Protein AF-A0A2L0F6C7-F1 (afdb_monomer_lite)

Sequence (148 aa):
MGKNIIVSEDTIRDLLEAHASLSAWYYELWSALRVAKASASAPDDAARAAFVERMAASFPEVASIARSIQVPRMFVPPPPAVSIPPVATPEAVEEAPTAIEPAPARLRELHGQPPKSQPGIESPAPASSQPAIAPPPLVVPSTVKYEP

Organism: Sorangium cellulosum (NCBI:txid56)

pLDDT: mean 71.59, std 21.88, range [33.38, 97.56]

Foldseek 3Di:
DDDDDDDDPVRVVVVVVVVVVVLVVVVVVVVVCVVVVHDDDDDDQVRQQVVLCVVCVVPVPCVVVSVVCRGDDDDDDDPDPDPDPDDPDDDDDDDDDDDDDDDPPPPPPPPDDDDDDDDDDDDDDDDDDDDDDDDDDDDDPDDDDDDD

Radius of gyration: 31.25 Å; chains: 1; bounding box: 74×67×66 Å

Secondary structure (DSSP, 8-state):
--------HHHHHHHHHHHHHHHHHHHHHHHHHHHTT---PPPPHHHHHHHHHHHHHH-GGGHHHHHHHSSPPPP-PPPP---PPPP-PPPP--------------SSSSS-----------PPPPP-PPPP-PPPPPPP----PPP-

Structure (mmCIF, N/CA/C/O backbone):
data_AF-A0A2L0F6C7-F1
#
_entry.id   AF-A0A2L0F6C7-F1
#
loop_
_atom_site.group_PDB
_atom_site.id
_atom_site.type_symbol
_atom_site.label_atom_id
_atom_site.label_alt_id
_atom_site.label_comp_id
_atom_site.label_asym_id
_atom_site.label_entity_id
_atom_site.label_seq_id
_atom_site.pdbx_PDB_ins_code
_atom_site.Cartn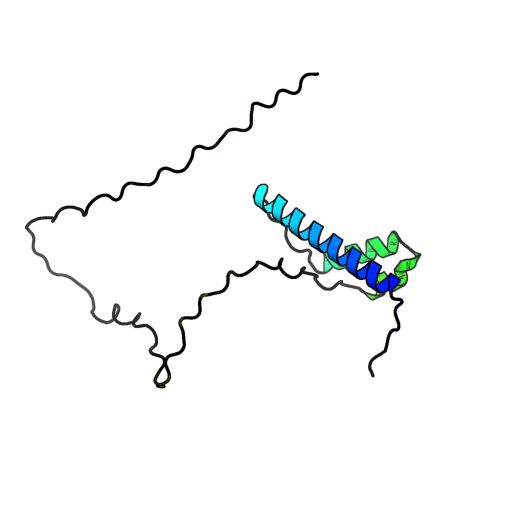_x
_atom_site.Cartn_y
_atom_site.Cartn_z
_atom_site.occupancy
_atom_site.B_iso_or_equiv
_atom_site.auth_seq_id
_atom_site.auth_comp_id
_atom_site.auth_asym_id
_atom_site.auth_atom_id
_atom_site.pdbx_PDB_model_num
ATOM 1 N N . MET A 1 1 ? -1.696 -13.864 26.563 1.00 42.38 1 MET A N 1
ATOM 2 C CA . MET A 1 1 ? -3.095 -13.387 26.611 1.00 42.38 1 MET A CA 1
ATOM 3 C C . MET A 1 1 ? -3.410 -12.769 25.254 1.00 42.38 1 MET A C 1
ATOM 5 O O . MET A 1 1 ? -2.933 -11.677 24.972 1.00 42.38 1 MET A O 1
ATOM 9 N N . GLY A 1 2 ? -4.056 -13.517 24.355 1.00 59.34 2 GLY A N 1
ATOM 10 C CA . GLY A 1 2 ? -4.389 -13.020 23.016 1.00 59.34 2 GLY A CA 1
ATOM 11 C C . GLY A 1 2 ? -5.527 -12.009 23.107 1.00 59.34 2 GLY A C 1
ATOM 12 O O . GLY A 1 2 ? -6.548 -12.297 23.725 1.00 59.34 2 GLY A O 1
ATOM 13 N N . LYS A 1 3 ? -5.341 -10.811 22.551 1.00 75.69 3 LYS A N 1
ATOM 14 C CA . LYS A 1 3 ? -6.413 -9.817 22.446 1.00 75.69 3 LYS A CA 1
ATOM 15 C C . LYS A 1 3 ? -7.298 -10.229 21.268 1.00 75.69 3 LYS A C 1
ATOM 17 O O . LYS A 1 3 ? -6.841 -10.165 20.132 1.00 75.69 3 LYS A O 1
ATOM 22 N N . ASN A 1 4 ? -8.524 -10.676 21.534 1.00 75.50 4 ASN A N 1
ATOM 23 C CA . ASN A 1 4 ? -9.511 -10.900 20.479 1.00 75.50 4 ASN A CA 1
ATOM 24 C C . ASN A 1 4 ? -10.037 -9.537 20.022 1.00 75.50 4 ASN A C 1
ATOM 26 O O . ASN A 1 4 ? -10.633 -8.809 20.813 1.00 75.50 4 ASN A O 1
ATOM 30 N N . ILE A 1 5 ? -9.766 -9.182 18.770 1.00 77.56 5 ILE A N 1
ATOM 31 C CA . ILE A 1 5 ? -10.259 -7.955 18.146 1.00 77.56 5 ILE A CA 1
ATOM 32 C C . ILE A 1 5 ? -11.459 -8.355 17.293 1.00 77.56 5 ILE A C 1
ATOM 34 O O . ILE A 1 5 ? -11.324 -9.178 16.390 1.00 77.56 5 ILE A O 1
ATOM 38 N N . ILE A 1 6 ? -12.631 -7.803 17.602 1.00 79.88 6 ILE A N 1
ATOM 39 C CA . ILE A 1 6 ? -13.843 -7.999 16.804 1.00 79.88 6 ILE A CA 1
ATOM 40 C C . ILE A 1 6 ? -13.850 -6.908 15.735 1.00 79.88 6 ILE A C 1
ATOM 42 O O . ILE A 1 6 ? -13.837 -5.723 16.064 1.00 79.88 6 ILE A O 1
ATOM 46 N N . VAL A 1 7 ? -13.834 -7.311 14.468 1.00 86.12 7 VAL A N 1
ATOM 47 C CA . VAL A 1 7 ? -13.821 -6.420 13.302 1.00 86.12 7 VAL A CA 1
ATOM 48 C C . VAL A 1 7 ? -15.095 -6.678 12.498 1.00 86.12 7 VAL A C 1
ATOM 50 O O . VAL A 1 7 ? -15.528 -7.827 12.406 1.00 86.12 7 VAL A O 1
ATOM 53 N N . SER A 1 8 ? -15.720 -5.626 11.961 1.00 93.38 8 SER A N 1
ATOM 54 C CA . SER A 1 8 ? -16.917 -5.782 11.124 1.00 93.38 8 SER A CA 1
ATOM 55 C C . SER A 1 8 ? -16.584 -6.503 9.812 1.00 93.38 8 SER A C 1
ATOM 57 O O . SER A 1 8 ? -15.454 -6.415 9.328 1.00 93.38 8 SER A O 1
ATOM 59 N N . GLU A 1 9 ? -17.557 -7.204 9.224 1.00 94.19 9 GLU A N 1
ATOM 60 C CA . GLU A 1 9 ? -17.361 -7.881 7.935 1.00 94.19 9 GLU A CA 1
ATOM 61 C C . GLU A 1 9 ? -16.992 -6.889 6.825 1.00 94.19 9 GLU A C 1
ATOM 63 O O . GLU A 1 9 ? -16.074 -7.155 6.053 1.00 94.19 9 GLU A O 1
ATOM 68 N N . ASP A 1 10 ? -17.639 -5.721 6.794 1.00 95.12 10 ASP A N 1
ATOM 69 C CA . ASP A 1 10 ? -17.358 -4.676 5.806 1.00 95.12 10 ASP A CA 1
ATOM 70 C C . ASP A 1 10 ? -15.913 -4.185 5.914 1.00 95.12 10 ASP A C 1
ATOM 72 O O . ASP A 1 10 ? -15.203 -4.124 4.918 1.00 95.12 10 ASP A O 1
ATOM 76 N N . THR A 1 11 ? -15.412 -3.971 7.136 1.00 94.31 11 THR A N 1
ATOM 77 C CA . THR A 1 11 ? -14.001 -3.610 7.345 1.00 94.31 11 THR A CA 1
ATOM 78 C C . THR A 1 11 ? -13.049 -4.704 6.856 1.00 94.31 11 THR A C 1
ATOM 80 O O . THR A 1 11 ? -11.993 -4.396 6.308 1.00 94.31 11 THR A O 1
ATOM 83 N N . ILE A 1 12 ? -13.385 -5.984 7.049 1.00 93.62 12 ILE A N 1
ATOM 84 C CA . ILE A 1 12 ? -12.563 -7.090 6.538 1.00 93.62 12 ILE A CA 1
ATOM 85 C C . ILE A 1 12 ? -12.570 -7.086 5.006 1.00 93.62 12 ILE A C 1
ATOM 87 O O . ILE A 1 12 ? -11.508 -7.235 4.402 1.00 93.62 12 ILE A O 1
ATOM 91 N N . ARG A 1 13 ? -13.737 -6.885 4.382 1.00 96.19 13 ARG A N 1
ATOM 92 C CA . ARG A 1 13 ? -13.877 -6.796 2.925 1.00 96.19 13 ARG A CA 1
ATOM 93 C C . ARG A 1 13 ? -13.040 -5.650 2.360 1.00 96.19 13 ARG A C 1
ATOM 95 O O . ARG A 1 13 ? -12.198 -5.901 1.504 1.00 96.19 13 ARG A O 1
ATOM 102 N N . ASP A 1 14 ? -13.176 -4.449 2.916 1.00 96.06 14 ASP A N 1
ATOM 103 C CA . ASP A 1 14 ? -12.432 -3.260 2.486 1.00 96.06 14 ASP A CA 1
ATOM 104 C C . ASP A 1 14 ? -10.913 -3.467 2.601 1.00 96.06 14 ASP A C 1
ATOM 106 O O . ASP A 1 14 ? -10.149 -3.117 1.700 1.00 96.06 14 ASP A O 1
ATOM 110 N N . LEU A 1 15 ? -10.451 -4.086 3.695 1.00 92.75 15 LEU A N 1
ATOM 111 C CA . LEU A 1 15 ? -9.032 -4.399 3.888 1.00 92.75 15 LEU A CA 1
ATOM 112 C C . LEU A 1 15 ? -8.518 -5.420 2.865 1.00 92.75 15 LEU A C 1
ATOM 114 O O . LEU A 1 15 ? -7.396 -5.276 2.370 1.00 92.75 15 LEU A O 1
ATOM 118 N N . LEU A 1 16 ? -9.314 -6.443 2.540 1.00 93.50 16 LEU A N 1
ATOM 119 C CA . LEU A 1 16 ? -8.964 -7.437 1.524 1.00 93.50 16 LEU A CA 1
ATOM 120 C C . LEU A 1 16 ? -8.924 -6.819 0.122 1.00 93.50 16 LEU A C 1
ATOM 122 O O . LEU A 1 16 ? -7.993 -7.093 -0.636 1.00 93.50 16 LEU A O 1
ATOM 126 N N . GLU A 1 17 ? -9.877 -5.951 -0.212 1.00 95.50 17 GLU A N 1
ATOM 127 C CA . GLU A 1 17 ? -9.916 -5.241 -1.494 1.00 95.50 17 GLU A CA 1
ATOM 128 C C . GLU A 1 17 ? -8.736 -4.276 -1.650 1.00 95.50 17 GLU A C 1
ATOM 130 O O . GLU A 1 17 ? -8.070 -4.264 -2.693 1.00 95.50 17 GLU A O 1
ATOM 135 N N . ALA A 1 18 ? -8.407 -3.520 -0.599 1.00 94.31 18 ALA A N 1
ATOM 136 C CA . ALA A 1 18 ? -7.234 -2.653 -0.579 1.00 94.31 18 ALA A CA 1
ATOM 137 C C . ALA A 1 18 ? -5.936 -3.459 -0.754 1.00 94.31 18 ALA A C 1
ATOM 139 O O . ALA A 1 18 ? -5.057 -3.072 -1.529 1.00 94.31 18 ALA A O 1
ATOM 140 N N . HIS A 1 19 ? -5.826 -4.612 -0.085 1.00 91.31 19 HIS A N 1
ATOM 141 C CA . HIS A 1 19 ? -4.680 -5.509 -0.212 1.00 91.31 19 HIS A CA 1
ATOM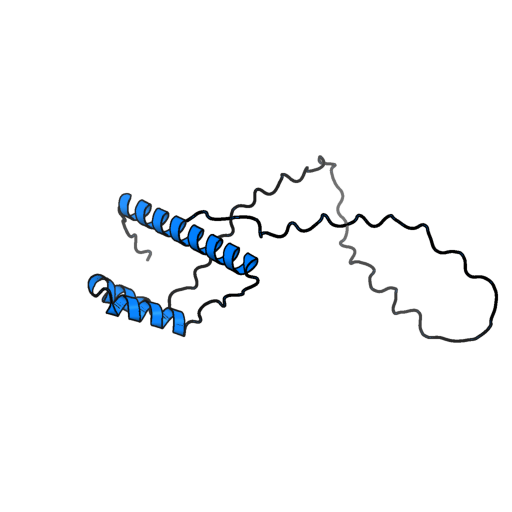 142 C C . HIS A 1 19 ? -4.534 -6.084 -1.627 1.00 91.31 19 HIS A C 1
ATOM 144 O O . HIS A 1 19 ? -3.431 -6.090 -2.183 1.00 91.31 19 HIS A O 1
ATOM 150 N N . ALA A 1 20 ? -5.635 -6.552 -2.219 1.00 91.31 20 ALA A N 1
ATOM 151 C CA . ALA A 1 20 ? -5.651 -7.083 -3.577 1.00 91.31 20 ALA A CA 1
ATOM 152 C C . ALA A 1 20 ? -5.253 -6.003 -4.592 1.00 91.31 20 ALA A C 1
ATOM 154 O O . ALA A 1 20 ? -4.385 -6.234 -5.436 1.00 91.31 20 ALA A O 1
ATOM 155 N N . SER A 1 21 ? -5.813 -4.799 -4.448 1.00 94.19 21 SER A N 1
ATOM 156 C CA . SER A 1 21 ? -5.504 -3.650 -5.302 1.00 94.19 21 SER A CA 1
ATOM 157 C C . SER A 1 21 ? -4.025 -3.268 -5.217 1.00 94.19 21 SER A C 1
ATOM 159 O O . SER A 1 21 ? -3.359 -3.153 -6.245 1.00 94.19 21 SER A O 1
ATOM 161 N N . LEU A 1 22 ? -3.470 -3.138 -4.007 1.00 91.50 22 LEU A N 1
ATOM 162 C CA . LEU A 1 22 ? -2.055 -2.808 -3.815 1.00 91.50 22 LEU A CA 1
ATOM 163 C C . LEU A 1 22 ? -1.126 -3.882 -4.403 1.00 91.50 22 LEU A C 1
ATOM 165 O O . LEU A 1 22 ? -0.109 -3.558 -5.017 1.00 91.50 22 LEU A O 1
ATOM 169 N N . SER A 1 23 ? -1.487 -5.157 -4.245 1.00 91.75 23 SER A N 1
ATOM 170 C CA . SER A 1 23 ? -0.721 -6.279 -4.796 1.00 91.75 23 SER A CA 1
ATOM 171 C C . SER A 1 23 ? -0.724 -6.270 -6.326 1.00 91.75 23 SER A C 1
ATOM 173 O O . SER A 1 23 ? 0.323 -6.469 -6.939 1.00 91.75 23 SER A O 1
ATOM 175 N N . ALA A 1 24 ? -1.864 -5.971 -6.955 1.00 91.44 24 ALA A N 1
ATOM 176 C CA . ALA A 1 24 ? -1.956 -5.829 -8.407 1.00 91.44 24 ALA A CA 1
ATOM 177 C C . ALA A 1 24 ? -1.058 -4.691 -8.925 1.00 91.44 24 ALA A C 1
ATOM 179 O O . ALA A 1 24 ? -0.259 -4.903 -9.838 1.00 91.44 24 ALA A O 1
ATOM 180 N N . TRP A 1 25 ? -1.112 -3.518 -8.284 1.00 92.44 25 TRP A N 1
ATOM 181 C CA . TRP A 1 25 ? -0.248 -2.380 -8.620 1.00 92.44 25 TRP A CA 1
ATOM 182 C C . TRP A 1 25 ? 1.242 -2.699 -8.477 1.00 92.44 25 TRP A C 1
ATOM 184 O O . TRP A 1 25 ? 2.044 -2.288 -9.315 1.00 92.44 25 TRP A O 1
ATOM 194 N N . TYR A 1 26 ? 1.626 -3.454 -7.444 1.00 90.81 26 TYR A N 1
ATOM 195 C CA . TYR A 1 26 ? 3.009 -3.892 -7.260 1.00 90.81 26 TYR A CA 1
ATOM 196 C C . TYR A 1 26 ? 3.503 -4.734 -8.443 1.00 90.81 26 TYR A C 1
ATOM 198 O O . TYR A 1 26 ? 4.591 -4.484 -8.966 1.00 90.81 26 TYR A O 1
ATOM 206 N N . TYR A 1 27 ? 2.711 -5.709 -8.898 1.00 90.88 27 TYR A N 1
ATOM 207 C CA . TYR A 1 27 ? 3.104 -6.553 -10.027 1.00 90.88 27 TYR A CA 1
ATOM 208 C C . TYR A 1 27 ? 3.136 -5.802 -11.351 1.00 90.88 27 TYR A C 1
ATOM 210 O O . TYR A 1 27 ? 4.049 -6.036 -12.145 1.00 90.88 27 TYR A O 1
ATOM 218 N N . GLU A 1 28 ? 2.205 -4.876 -11.566 1.00 92.50 28 GLU A N 1
ATOM 219 C CA . GLU A 1 28 ? 2.207 -4.032 -12.758 1.00 92.50 28 GLU A CA 1
ATOM 220 C C . GLU A 1 28 ? 3.450 -3.132 -12.798 1.00 92.50 28 GLU A C 1
ATOM 222 O O . GLU A 1 28 ? 4.151 -3.086 -13.808 1.00 92.50 28 GLU A O 1
ATOM 227 N N . LEU A 1 29 ? 3.815 -2.512 -11.669 1.00 91.19 29 LEU A N 1
ATOM 228 C CA . LEU A 1 29 ? 5.049 -1.731 -11.553 1.00 91.19 29 LEU A CA 1
ATOM 229 C C . LEU A 1 29 ? 6.287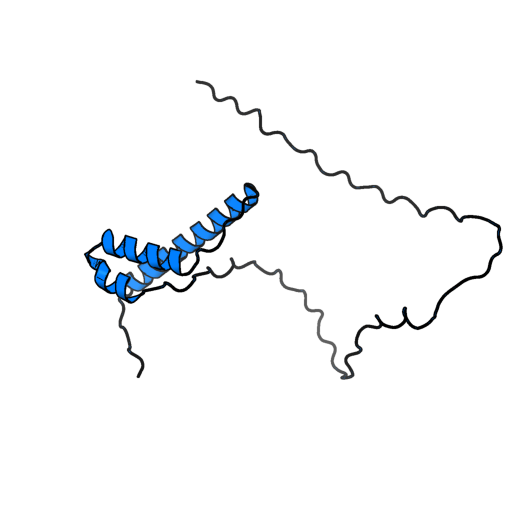 -2.580 -11.876 1.00 91.19 29 LEU A C 1
ATOM 231 O O . LEU A 1 29 ? 7.139 -2.163 -12.660 1.00 91.19 29 LEU A O 1
ATOM 235 N N . TRP A 1 30 ? 6.394 -3.785 -11.312 1.00 90.19 30 TRP A N 1
ATOM 236 C CA . TRP A 1 30 ? 7.517 -4.681 -11.608 1.00 90.19 30 TRP A CA 1
ATOM 237 C C . TRP A 1 30 ? 7.527 -5.178 -13.053 1.00 90.19 30 TRP A C 1
ATOM 239 O O . TRP A 1 30 ? 8.598 -5.382 -13.629 1.00 90.19 30 TRP A O 1
ATOM 249 N N . SER A 1 31 ? 6.358 -5.371 -13.660 1.00 91.25 31 SER A N 1
ATOM 250 C CA . SER A 1 31 ? 6.234 -5.661 -15.087 1.00 91.25 31 SER A CA 1
ATOM 251 C C . SER A 1 31 ? 6.793 -4.506 -15.923 1.00 91.25 31 SER A C 1
ATOM 253 O O . SER A 1 31 ? 7.710 -4.714 -16.720 1.00 91.25 31 SER A O 1
ATOM 255 N N . ALA A 1 32 ? 6.337 -3.280 -15.658 1.00 94.06 32 ALA A N 1
ATOM 256 C CA . ALA A 1 32 ? 6.778 -2.074 -16.350 1.00 94.06 32 ALA A CA 1
ATOM 257 C C . ALA A 1 32 ? 8.288 -1.825 -16.194 1.00 94.06 32 ALA A C 1
ATOM 259 O O . ALA A 1 32 ? 8.970 -1.534 -17.177 1.00 94.06 32 ALA A O 1
ATOM 260 N N . LEU A 1 33 ? 8.842 -2.013 -14.990 1.00 94.62 33 LEU A N 1
ATOM 261 C CA . LEU A 1 33 ? 10.282 -1.890 -14.739 1.00 94.62 33 LEU A CA 1
ATOM 262 C C . LEU A 1 33 ? 11.094 -2.894 -15.564 1.00 94.62 33 LEU A C 1
ATOM 264 O O . LEU A 1 33 ? 12.089 -2.513 -16.180 1.00 94.62 33 LEU A O 1
ATOM 268 N N . ARG A 1 34 ? 10.653 -4.157 -15.641 1.00 93.19 34 ARG A N 1
ATOM 269 C CA . ARG A 1 34 ? 11.318 -5.177 -16.470 1.00 93.19 34 ARG A CA 1
ATOM 270 C C . ARG A 1 34 ? 11.286 -4.817 -17.953 1.00 93.19 34 ARG A C 1
ATOM 272 O O . ARG A 1 34 ? 12.314 -4.936 -18.615 1.00 93.19 34 ARG A O 1
ATOM 279 N N . VAL A 1 35 ? 10.146 -4.343 -18.461 1.00 96.25 35 VAL A N 1
ATOM 280 C CA . VAL A 1 35 ? 10.011 -3.871 -19.852 1.00 96.25 35 VAL A CA 1
ATOM 281 C C . VAL A 1 35 ? 10.956 -2.699 -20.124 1.00 96.25 35 VAL A C 1
ATOM 283 O O . VAL A 1 35 ? 11.655 -2.688 -21.136 1.00 96.25 35 VAL A O 1
ATOM 286 N N . ALA A 1 36 ? 11.050 -1.757 -19.186 1.00 96.81 36 ALA A N 1
ATOM 287 C CA . ALA A 1 36 ? 11.953 -0.613 -19.264 1.00 96.81 36 ALA A CA 1
ATOM 288 C C . ALA A 1 36 ? 13.435 -0.963 -19.014 1.00 96.81 36 ALA A C 1
ATOM 290 O O . ALA A 1 36 ? 14.283 -0.075 -19.078 1.00 96.81 36 ALA A O 1
ATOM 291 N N . LYS A 1 37 ? 13.765 -2.231 -18.712 1.00 94.56 37 LYS A N 1
ATOM 292 C CA . LYS A 1 37 ? 15.097 -2.674 -18.249 1.00 94.56 37 LYS A CA 1
ATOM 293 C C . LYS A 1 37 ? 15.618 -1.854 -17.059 1.00 94.56 37 LYS A C 1
ATOM 295 O O . LYS A 1 37 ? 16.821 -1.660 -16.903 1.00 94.56 37 LYS A O 1
ATOM 300 N N . ALA A 1 38 ? 14.700 -1.374 -16.230 1.00 94.81 38 ALA A N 1
ATOM 301 C CA . ALA A 1 38 ? 14.981 -0.620 -15.025 1.00 94.81 38 ALA A CA 1
ATOM 302 C C . ALA A 1 38 ? 14.936 -1.533 -13.795 1.00 94.81 38 ALA A C 1
ATOM 304 O O . ALA A 1 38 ? 14.316 -2.598 -13.793 1.00 94.81 38 ALA A O 1
ATOM 305 N N . SER A 1 39 ? 15.571 -1.081 -12.718 1.00 87.56 39 SER A N 1
ATOM 306 C CA . SER A 1 39 ? 15.515 -1.727 -11.410 1.00 87.56 39 SER A CA 1
ATOM 307 C C . SER A 1 39 ? 15.109 -0.712 -10.352 1.00 87.56 39 SER A C 1
ATOM 309 O O . SER A 1 39 ? 15.660 0.388 -10.315 1.00 87.56 39 SER A O 1
ATOM 311 N N . ALA A 1 40 ? 14.196 -1.098 -9.465 1.00 85.31 40 ALA A N 1
ATOM 312 C CA . A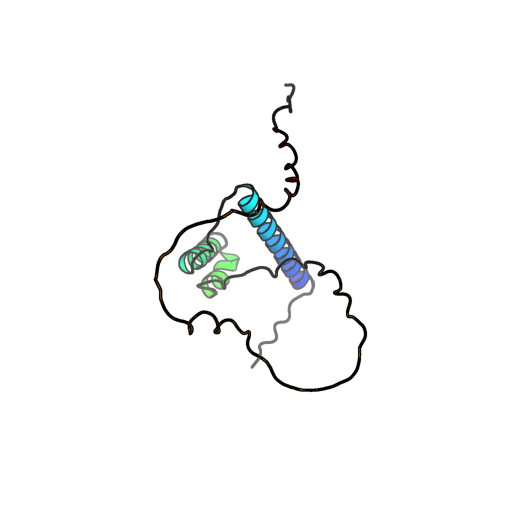LA A 1 40 ? 13.894 -0.353 -8.250 1.00 85.31 40 ALA A CA 1
ATOM 313 C C . ALA A 1 40 ? 14.498 -1.076 -7.042 1.00 85.31 40 ALA A C 1
ATOM 315 O O . ALA A 1 40 ? 14.443 -2.304 -6.955 1.00 85.31 40 ALA A O 1
ATOM 316 N N . SER A 1 41 ? 15.068 -0.314 -6.109 1.00 85.00 41 SER A N 1
ATOM 317 C CA . SER A 1 41 ? 15.503 -0.847 -4.816 1.00 85.00 41 SER A CA 1
ATOM 318 C C . SER A 1 41 ? 14.341 -0.852 -3.829 1.00 85.00 41 SER A C 1
ATOM 320 O O . SER A 1 41 ? 13.506 0.054 -3.840 1.00 85.00 41 SER A O 1
ATOM 322 N N . ALA A 1 42 ? 14.320 -1.841 -2.934 1.00 85.19 42 ALA A N 1
ATOM 323 C CA . ALA A 1 42 ? 13.431 -1.810 -1.780 1.00 85.19 42 ALA A CA 1
ATOM 324 C C . ALA A 1 42 ? 13.778 -0.610 -0.871 1.00 85.19 42 ALA A C 1
ATOM 326 O O . ALA A 1 42 ? 14.963 -0.285 -0.729 1.00 85.19 42 ALA A O 1
ATOM 327 N N . PRO A 1 43 ? 12.775 0.048 -0.259 1.00 90.44 43 PRO A N 1
ATOM 328 C CA . PRO A 1 43 ? 13.010 1.150 0.666 1.00 90.44 43 PRO A CA 1
ATOM 329 C C . PRO A 1 43 ? 13.623 0.642 1.975 1.00 90.44 43 PRO A C 1
ATOM 331 O O . PRO A 1 43 ? 13.129 -0.314 2.581 1.00 90.44 43 PRO A O 1
ATOM 334 N N . ASP A 1 44 ? 14.669 1.312 2.444 1.00 93.06 44 ASP A N 1
ATOM 335 C CA . ASP A 1 44 ? 15.271 1.029 3.744 1.00 93.06 44 ASP A CA 1
ATOM 336 C C . ASP A 1 44 ? 14.351 1.430 4.915 1.00 93.06 44 ASP A C 1
ATOM 338 O O . ASP A 1 44 ? 13.263 1.989 4.743 1.00 93.06 44 ASP A O 1
ATOM 342 N N . ASP A 1 45 ? 14.763 1.093 6.136 1.00 94.25 45 ASP A N 1
ATOM 343 C CA . ASP A 1 45 ? 13.966 1.333 7.344 1.00 94.25 45 ASP A CA 1
ATOM 344 C C . ASP A 1 45 ? 13.699 2.826 7.570 1.00 94.25 45 ASP A C 1
ATOM 346 O O . ASP A 1 45 ? 12.591 3.203 7.960 1.00 94.25 45 ASP A O 1
ATOM 350 N N . ALA A 1 46 ? 14.676 3.680 7.253 1.00 95.12 46 ALA A N 1
ATOM 351 C CA . ALA A 1 46 ? 14.555 5.128 7.366 1.00 95.12 46 ALA A CA 1
ATOM 352 C C . ALA A 1 46 ? 13.515 5.688 6.383 1.00 95.12 46 ALA A C 1
ATOM 354 O O . ALA A 1 46 ? 12.654 6.478 6.777 1.00 95.12 46 ALA A O 1
ATOM 355 N N . ALA A 1 47 ? 13.533 5.244 5.124 1.00 94.44 47 ALA A N 1
ATOM 356 C CA . ALA A 1 47 ? 12.556 5.635 4.117 1.00 94.44 47 ALA A CA 1
ATOM 357 C C . ALA A 1 47 ? 11.140 5.179 4.495 1.00 94.44 47 ALA A C 1
ATOM 359 O O . ALA A 1 47 ? 10.183 5.944 4.327 1.00 94.44 47 ALA A O 1
ATOM 360 N N . ARG A 1 48 ? 10.995 3.964 5.047 1.00 94.31 48 ARG A N 1
ATOM 361 C CA . ARG A 1 48 ? 9.697 3.457 5.521 1.00 94.31 48 ARG A CA 1
ATOM 362 C C . ARG A 1 48 ? 9.187 4.229 6.741 1.00 94.31 48 ARG A C 1
ATOM 364 O O . ARG A 1 48 ? 8.005 4.564 6.771 1.00 94.31 48 ARG A O 1
ATOM 371 N N . ALA A 1 49 ? 10.048 4.574 7.698 1.00 95.12 49 ALA A N 1
ATOM 372 C CA . ALA A 1 49 ? 9.674 5.412 8.841 1.00 95.12 49 ALA A CA 1
ATOM 373 C C . ALA A 1 49 ? 9.239 6.816 8.400 1.00 95.12 49 ALA A C 1
ATOM 375 O O . ALA A 1 49 ? 8.167 7.296 8.768 1.00 95.12 49 ALA A O 1
ATOM 376 N N . ALA A 1 50 ? 10.024 7.449 7.524 1.00 95.94 50 ALA A N 1
ATOM 377 C CA . ALA A 1 50 ? 9.717 8.773 6.996 1.00 95.94 50 ALA A CA 1
ATOM 378 C C . ALA A 1 50 ? 8.385 8.806 6.231 1.00 95.94 50 ALA A C 1
ATOM 380 O O . ALA A 1 50 ? 7.683 9.816 6.254 1.00 95.94 50 ALA A O 1
ATOM 381 N N . PHE A 1 51 ? 8.018 7.718 5.549 1.00 94.50 51 PHE A N 1
ATOM 382 C CA . PHE A 1 51 ? 6.714 7.603 4.898 1.00 94.50 51 PHE A CA 1
ATOM 383 C C . PHE A 1 51 ? 5.559 7.655 5.905 1.00 94.50 51 PHE A C 1
ATOM 385 O O . PHE A 1 51 ? 4.610 8.411 5.702 1.00 94.50 51 PHE A O 1
ATOM 392 N N . VAL A 1 52 ? 5.653 6.912 7.009 1.00 95.62 52 VAL A N 1
ATOM 393 C CA . VAL A 1 52 ? 4.617 6.913 8.053 1.00 95.62 52 VAL A CA 1
ATOM 394 C C . VAL A 1 52 ? 4.512 8.263 8.747 1.00 95.62 52 VAL A C 1
ATOM 396 O O . VAL A 1 52 ? 3.403 8.739 8.976 1.00 95.62 52 VAL A O 1
ATOM 399 N N . GLU A 1 53 ? 5.639 8.921 9.015 1.00 95.56 53 GLU A N 1
ATOM 400 C CA . GLU A 1 53 ? 5.632 10.275 9.576 1.00 95.56 53 GLU A CA 1
ATOM 401 C C . GLU A 1 53 ? 4.950 11.281 8.636 1.00 95.56 53 GLU A C 1
ATOM 403 O O . GLU A 1 53 ? 4.146 12.102 9.081 1.00 95.56 53 GLU A O 1
ATOM 408 N N . ARG A 1 54 ? 5.170 11.176 7.316 1.00 96.38 54 ARG A N 1
ATOM 409 C CA . ARG A 1 54 ? 4.436 11.997 6.336 1.00 96.38 54 ARG A CA 1
ATOM 410 C C . ARG A 1 54 ? 2.935 11.712 6.341 1.00 96.38 54 ARG A C 1
ATOM 412 O O . ARG A 1 54 ? 2.153 12.657 6.225 1.00 96.38 54 ARG A O 1
ATOM 419 N N . MET A 1 55 ? 2.519 10.454 6.503 1.00 95.06 55 MET A N 1
ATOM 420 C CA . MET A 1 55 ? 1.096 10.126 6.659 1.00 95.06 55 MET A CA 1
ATOM 421 C C . MET A 1 55 ? 0.521 10.754 7.929 1.00 95.06 55 MET A C 1
ATOM 423 O O . MET A 1 55 ? -0.529 11.381 7.868 1.00 95.06 55 MET A O 1
ATOM 427 N N . ALA A 1 56 ? 1.230 10.662 9.056 1.00 95.00 56 ALA A N 1
ATOM 428 C CA . ALA A 1 56 ? 0.801 11.260 10.319 1.00 95.00 56 ALA A CA 1
ATOM 429 C C . ALA A 1 56 ? 0.678 12.792 10.246 1.00 95.00 56 ALA A C 1
ATOM 431 O O . ALA A 1 56 ? -0.143 13.380 10.947 1.00 95.00 56 ALA A O 1
ATOM 432 N N . ALA A 1 57 ? 1.501 13.442 9.421 1.00 96.00 57 ALA A N 1
ATOM 433 C CA . ALA A 1 57 ? 1.414 14.877 9.170 1.00 96.00 57 ALA A CA 1
ATOM 434 C C . ALA A 1 57 ? 0.244 15.251 8.244 1.00 96.00 57 ALA A C 1
ATOM 436 O O . ALA A 1 57 ? -0.369 16.297 8.432 1.00 96.00 57 ALA A O 1
ATOM 437 N N . SER A 1 58 ? -0.061 14.404 7.257 1.00 97.56 58 SER A N 1
ATOM 438 C CA . SER A 1 58 ? -1.097 14.674 6.247 1.00 97.56 58 SER A CA 1
ATOM 439 C C . SER A 1 58 ? -2.508 14.329 6.732 1.00 97.56 58 SER A C 1
ATOM 441 O O . SER A 1 58 ? -3.469 14.953 6.295 1.00 97.56 58 SER A O 1
ATOM 443 N N . PHE A 1 59 ? -2.622 13.354 7.638 1.00 95.69 59 PHE A N 1
ATOM 444 C CA . PHE A 1 59 ? -3.883 12.779 8.108 1.00 95.69 59 PHE A CA 1
ATOM 445 C C . PHE A 1 59 ? -3.905 12.757 9.649 1.00 95.69 59 PHE A C 1
ATOM 447 O O . PHE A 1 59 ? -3.520 11.754 10.271 1.00 95.69 59 PHE A O 1
ATOM 454 N N . PRO A 1 60 ? -4.280 13.875 10.305 1.00 94.19 60 PRO A N 1
ATOM 455 C CA . PRO A 1 60 ? -4.238 14.001 11.763 1.00 94.19 60 PRO A CA 1
ATOM 456 C C . PRO A 1 60 ? -5.101 12.959 12.496 1.00 94.19 60 PRO A C 1
ATOM 458 O O . PRO A 1 60 ? -4.752 12.549 13.603 1.00 94.19 60 PRO A O 1
ATOM 461 N N . GLU A 1 61 ? -6.179 12.484 11.875 1.00 94.25 61 GLU A N 1
ATOM 462 C CA . GLU A 1 61 ? -7.105 11.477 12.399 1.00 94.25 61 GLU A CA 1
ATOM 463 C C . GLU A 1 61 ? -6.456 10.102 12.620 1.00 94.25 61 GLU A C 1
ATOM 465 O O . GLU A 1 61 ? -6.826 9.388 13.552 1.00 94.25 61 GLU A O 1
ATOM 470 N N . VAL A 1 62 ? -5.438 9.747 11.827 1.00 92.44 62 VAL A N 1
ATOM 471 C CA . VAL A 1 62 ? -4.676 8.492 11.980 1.00 92.44 62 VAL A CA 1
ATOM 472 C C . VAL A 1 62 ? -3.296 8.705 12.594 1.00 92.44 62 VAL A C 1
ATOM 474 O O . VAL A 1 62 ? -2.557 7.745 12.811 1.00 92.44 62 VAL A O 1
ATOM 477 N N . ALA A 1 63 ? -2.925 9.944 12.917 1.00 93.00 63 ALA A N 1
ATOM 478 C CA . ALA A 1 63 ? -1.559 10.293 13.285 1.00 93.00 63 ALA A CA 1
ATOM 479 C C . ALA A 1 63 ? -1.054 9.575 14.546 1.00 93.00 63 ALA A C 1
ATOM 481 O O . ALA A 1 63 ? 0.121 9.219 14.626 1.00 93.00 63 ALA A O 1
ATOM 482 N N . SER A 1 64 ? -1.929 9.329 15.527 1.00 95.19 64 SER A N 1
ATOM 483 C CA . SER A 1 64 ? -1.567 8.564 16.729 1.00 95.19 64 SER A CA 1
ATOM 484 C C . SER A 1 64 ? -1.199 7.114 16.389 1.00 95.19 64 SER A C 1
ATOM 486 O O . SER A 1 64 ? -0.171 6.614 16.844 1.00 95.19 64 SER A O 1
ATOM 488 N N . ILE A 1 65 ? -1.992 6.469 15.528 1.00 94.19 65 ILE A N 1
ATOM 489 C CA . ILE A 1 65 ? -1.756 5.092 15.081 1.00 94.19 65 ILE A CA 1
ATOM 490 C C . ILE A 1 65 ? -0.499 5.036 14.210 1.00 94.19 65 ILE A C 1
ATOM 492 O O . ILE A 1 65 ? 0.367 4.197 14.445 1.00 94.19 65 ILE A O 1
ATOM 496 N N . ALA A 1 66 ? -0.357 5.959 13.259 1.00 92.38 66 ALA A N 1
ATOM 497 C CA . ALA A 1 66 ? 0.810 6.052 12.389 1.00 92.38 66 ALA A CA 1
ATOM 498 C C . ALA A 1 66 ? 2.109 6.146 13.209 1.00 92.38 66 ALA A C 1
ATOM 500 O O . ALA A 1 66 ? 2.989 5.300 13.067 1.00 92.38 66 ALA A O 1
ATOM 501 N N . ARG A 1 67 ? 2.194 7.080 14.164 1.00 92.31 67 ARG A N 1
ATOM 502 C CA . ARG A 1 67 ? 3.388 7.235 15.018 1.00 92.31 67 ARG A CA 1
ATOM 503 C C . ARG A 1 67 ? 3.676 6.014 15.894 1.00 92.31 67 ARG A C 1
ATOM 505 O O . ARG A 1 67 ? 4.826 5.781 16.256 1.00 92.31 67 ARG A O 1
ATOM 512 N N . SER A 1 68 ? 2.664 5.202 16.212 1.00 95.25 68 SER A N 1
ATOM 513 C CA . SER A 1 68 ? 2.868 3.957 16.964 1.00 95.25 68 SER A CA 1
ATOM 514 C C . SER A 1 68 ? 3.562 2.851 16.156 1.00 95.25 68 SER A C 1
ATOM 516 O O . SER A 1 68 ? 4.158 1.955 16.749 1.00 95.25 68 SER A O 1
ATOM 518 N N . ILE A 1 69 ? 3.514 2.913 14.817 1.00 92.19 69 ILE A N 1
ATOM 519 C CA . ILE A 1 69 ? 4.108 1.902 13.926 1.00 92.19 69 ILE A CA 1
ATOM 520 C C . ILE A 1 69 ? 5.638 2.038 13.852 1.00 92.19 69 ILE A C 1
ATOM 522 O O . ILE A 1 69 ? 6.311 1.027 13.662 1.00 92.19 69 ILE A O 1
ATOM 526 N N . GLN A 1 70 ? 6.189 3.245 14.040 1.00 89.31 70 GLN A N 1
ATOM 527 C CA . GLN A 1 70 ? 7.615 3.590 13.896 1.00 89.31 70 GLN A CA 1
ATOM 528 C C . GLN A 1 70 ? 8.207 3.202 12.530 1.00 89.31 70 GLN A C 1
ATOM 530 O O . GLN A 1 70 ? 8.328 4.044 11.645 1.00 89.31 70 GLN A O 1
ATOM 535 N N . VAL A 1 71 ? 8.549 1.926 12.336 1.00 93.81 71 VAL A N 1
ATOM 536 C CA . VAL A 1 71 ? 9.058 1.371 11.078 1.00 93.81 71 VAL A CA 1
ATOM 537 C C . VAL A 1 71 ? 8.090 0.288 10.592 1.00 93.81 71 VAL A C 1
ATOM 539 O O . VAL A 1 71 ? 8.038 -0.798 11.177 1.00 93.81 71 VAL A O 1
ATOM 542 N N . PRO A 1 72 ? 7.338 0.525 9.500 1.00 92.31 72 PRO A N 1
ATOM 543 C CA . PRO A 1 72 ? 6.529 -0.512 8.876 1.00 92.31 72 PRO A CA 1
ATOM 544 C C . PRO A 1 72 ? 7.353 -1.744 8.525 1.00 92.31 72 PRO A C 1
ATOM 546 O O . PRO A 1 72 ? 8.484 -1.646 8.030 1.00 92.31 72 PRO A O 1
ATOM 549 N N . ARG A 1 73 ? 6.748 -2.917 8.710 1.00 89.56 73 ARG A N 1
ATOM 550 C CA . ARG A 1 73 ? 7.310 -4.171 8.207 1.00 89.56 73 ARG A CA 1
ATOM 551 C C . ARG A 1 73 ? 7.366 -4.124 6.685 1.00 89.56 73 ARG A C 1
ATOM 553 O O . ARG A 1 73 ? 6.459 -3.595 6.046 1.00 89.56 73 ARG A O 1
ATOM 560 N N . MET A 1 74 ? 8.420 -4.700 6.115 1.00 85.94 74 MET A N 1
ATOM 561 C CA . MET A 1 74 ? 8.489 -4.890 4.672 1.00 85.94 74 MET A CA 1
ATOM 562 C C . MET A 1 74 ? 7.349 -5.816 4.247 1.00 85.94 74 MET A C 1
ATOM 564 O O . MET A 1 74 ? 7.252 -6.941 4.738 1.00 85.94 74 MET A O 1
ATOM 568 N N . PHE A 1 75 ? 6.487 -5.336 3.357 1.00 81.00 75 PHE A N 1
ATOM 569 C CA . PHE A 1 75 ? 5.442 -6.150 2.756 1.00 81.00 75 PHE A CA 1
ATOM 570 C C . PHE A 1 75 ? 5.874 -6.557 1.347 1.00 81.00 75 PHE A C 1
ATOM 572 O O . PHE A 1 75 ? 6.176 -5.702 0.516 1.00 81.00 75 PHE A O 1
ATOM 579 N N . VAL A 1 76 ? 5.907 -7.865 1.094 1.00 79.44 76 VAL A N 1
ATOM 580 C CA . VAL A 1 76 ? 6.135 -8.444 -0.232 1.00 79.44 76 VAL A CA 1
ATOM 581 C C 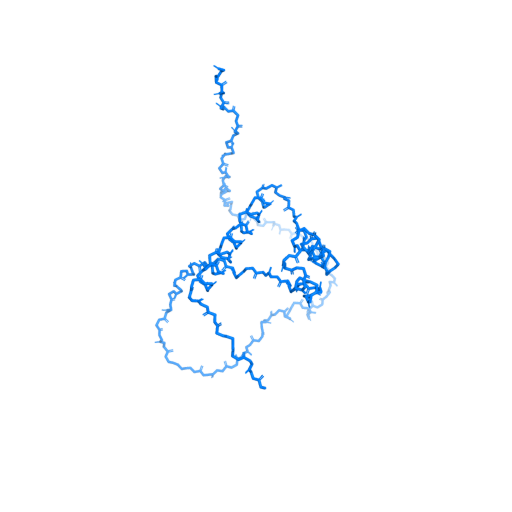. VAL A 1 76 ? 4.896 -9.271 -0.566 1.00 79.44 76 VAL A C 1
ATOM 583 O O . VAL A 1 76 ? 4.640 -10.247 0.147 1.00 79.44 76 VAL A O 1
ATOM 586 N N . PRO A 1 77 ? 4.106 -8.888 -1.587 1.00 79.94 77 PRO A N 1
ATOM 587 C CA . PRO A 1 77 ? 2.947 -9.670 -1.988 1.00 79.94 77 PRO A CA 1
ATOM 588 C C . PRO A 1 77 ? 3.347 -11.114 -2.335 1.00 79.94 77 PRO A C 1
ATOM 590 O O . PRO A 1 77 ? 4.417 -11.326 -2.922 1.00 79.94 77 PRO A O 1
ATOM 593 N N . PRO A 1 78 ? 2.524 -12.114 -1.968 1.00 76.38 78 PRO A N 1
ATOM 594 C CA . PRO A 1 78 ? 2.779 -13.502 -2.331 1.00 76.38 78 PRO A CA 1
ATOM 595 C C . PRO A 1 78 ? 2.796 -13.637 -3.857 1.00 76.38 78 PRO A C 1
ATOM 597 O O . PRO A 1 78 ? 1.929 -13.049 -4.506 1.0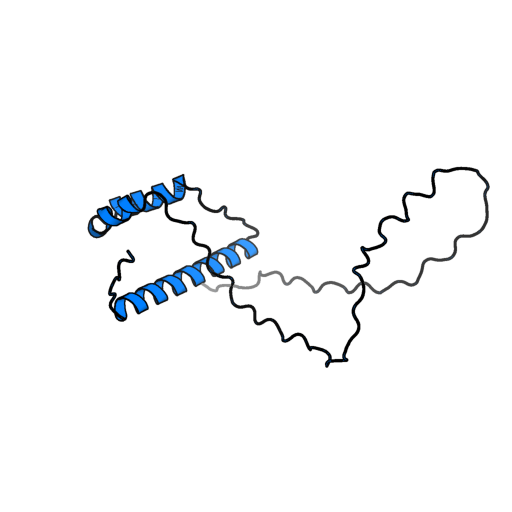0 76.38 78 PRO A O 1
ATOM 600 N N . PRO A 1 79 ? 3.749 -14.399 -4.430 1.00 72.81 79 PRO A N 1
ATOM 601 C CA . PRO A 1 79 ? 3.905 -14.505 -5.876 1.00 72.81 79 PRO A CA 1
ATOM 602 C C . PRO A 1 79 ? 2.576 -14.901 -6.533 1.00 72.81 79 PRO A C 1
ATOM 604 O O . PRO A 1 79 ? 1.834 -15.701 -5.952 1.00 72.81 79 PRO A O 1
ATOM 607 N N . PRO A 1 80 ? 2.269 -14.377 -7.737 1.00 74.25 80 PRO A N 1
ATOM 608 C CA . PRO A 1 80 ? 1.058 -14.761 -8.444 1.00 74.25 80 PRO A CA 1
ATOM 609 C C . PRO A 1 80 ? 1.049 -16.280 -8.591 1.00 74.25 80 PRO A C 1
ATOM 611 O O . PRO A 1 80 ? 2.087 -16.878 -8.883 1.00 74.25 80 PRO A O 1
ATOM 614 N N . ALA A 1 81 ? -0.108 -16.900 -8.354 1.00 72.31 81 ALA A N 1
ATOM 615 C CA . ALA A 1 81 ? -0.262 -18.340 -8.468 1.00 72.31 81 ALA A CA 1
ATOM 616 C C . ALA A 1 81 ? 0.042 -18.762 -9.911 1.00 72.31 81 ALA A C 1
ATOM 618 O O . ALA A 1 81 ? -0.799 -18.673 -10.805 1.00 72.31 81 ALA A O 1
ATOM 619 N N . VAL A 1 82 ? 1.276 -19.197 -10.152 1.00 68.12 82 VAL A N 1
ATOM 620 C CA . VAL A 1 82 ? 1.638 -19.860 -11.395 1.00 68.12 82 VAL A CA 1
ATOM 621 C C . VAL A 1 82 ? 0.943 -21.210 -11.333 1.00 68.12 82 VAL A C 1
ATOM 623 O O . VAL A 1 82 ? 1.221 -22.004 -10.435 1.00 68.12 82 VAL A O 1
ATOM 626 N N . SER A 1 83 ? 0.006 -21.459 -12.249 1.00 60.28 83 SER A N 1
ATOM 627 C CA . SER A 1 83 ? -0.542 -22.802 -12.433 1.00 60.28 83 SER A CA 1
ATOM 628 C C . SER A 1 83 ? 0.613 -23.703 -12.858 1.00 60.28 83 SER A C 1
ATOM 630 O O . SER A 1 83 ? 1.027 -23.682 -14.015 1.00 60.28 83 SER A O 1
ATOM 632 N N . ILE A 1 84 ? 1.195 -24.424 -11.900 1.00 63.59 84 ILE A N 1
ATOM 633 C CA . ILE A 1 84 ? 2.215 -25.427 -12.180 1.00 63.59 84 ILE A CA 1
ATOM 634 C C . ILE A 1 84 ? 1.483 -26.537 -12.942 1.00 63.59 84 ILE A C 1
ATOM 636 O O . ILE A 1 84 ? 0.534 -27.103 -12.389 1.00 63.59 84 ILE A O 1
ATOM 640 N N . PRO A 1 85 ? 1.842 -26.824 -14.206 1.00 69.50 85 PRO A N 1
ATOM 641 C CA . PRO A 1 85 ? 1.227 -27.930 -14.920 1.00 69.50 85 PRO A CA 1
ATOM 642 C C . PRO A 1 85 ? 1.460 -29.218 -14.117 1.00 69.50 85 PRO A C 1
ATOM 644 O O . PRO A 1 85 ? 2.551 -29.391 -13.564 1.00 69.50 85 PRO A O 1
ATOM 647 N N . PRO A 1 86 ? 0.457 -30.107 -14.012 1.00 63.53 86 PRO A N 1
ATOM 648 C CA . PRO A 1 86 ? 0.609 -31.345 -13.268 1.00 63.53 86 PRO A CA 1
ATOM 649 C C . PRO A 1 86 ? 1.794 -32.122 -13.841 1.00 63.53 86 PRO A C 1
ATOM 651 O O . PRO A 1 86 ? 1.818 -32.471 -15.021 1.00 63.53 86 PRO A O 1
ATOM 654 N N . VAL A 1 87 ? 2.798 -32.365 -12.998 1.00 66.06 87 VAL A N 1
ATOM 655 C CA . VAL A 1 87 ? 3.852 -33.333 -13.293 1.00 66.06 87 VAL A CA 1
ATOM 656 C C . VAL A 1 87 ? 3.146 -34.674 -13.431 1.00 66.06 87 VAL A C 1
ATOM 658 O O . VAL A 1 87 ? 2.524 -35.139 -12.478 1.00 66.06 87 VAL A O 1
ATOM 661 N N . ALA A 1 88 ? 3.197 -35.269 -14.622 1.00 57.66 88 ALA A N 1
ATOM 662 C CA . ALA A 1 88 ? 2.752 -36.638 -14.817 1.00 57.66 88 ALA A CA 1
ATOM 663 C C . ALA A 1 88 ? 3.616 -37.534 -13.923 1.00 57.66 88 ALA A C 1
ATOM 665 O O . ALA A 1 88 ? 4.780 -37.788 -14.224 1.00 57.66 88 ALA A O 1
ATOM 666 N N . THR A 1 89 ? 3.070 -37.953 -12.785 1.00 51.75 89 THR A N 1
ATOM 667 C CA . THR A 1 89 ? 3.629 -39.025 -11.965 1.00 51.75 89 THR A CA 1
ATOM 668 C C . THR A 1 89 ? 3.594 -40.307 -12.791 1.00 51.75 89 THR A C 1
ATOM 670 O O . THR A 1 89 ? 2.492 -40.742 -13.136 1.00 51.75 89 THR A O 1
ATOM 673 N N . PRO A 1 90 ? 4.741 -40.923 -13.131 1.00 49.84 90 PRO A N 1
ATOM 674 C CA . PRO A 1 90 ? 4.728 -42.309 -13.556 1.00 49.84 90 PRO A CA 1
ATOM 675 C C . PRO A 1 90 ? 4.249 -43.157 -12.375 1.00 49.84 90 PRO A C 1
ATOM 677 O O . PRO A 1 90 ? 4.642 -42.932 -11.228 1.00 49.84 90 PRO A O 1
ATOM 680 N N . GLU A 1 91 ? 3.335 -44.072 -12.677 1.00 42.56 91 GLU A N 1
ATOM 681 C CA . GLU A 1 91 ? 2.720 -44.998 -11.736 1.00 42.56 91 GLU A CA 1
ATOM 682 C C . GLU A 1 91 ? 3.760 -45.748 -10.895 1.00 42.56 91 GLU A C 1
ATOM 684 O O . GLU A 1 91 ? 4.872 -46.051 -11.333 1.00 42.56 91 GLU A O 1
ATOM 689 N N . ALA A 1 92 ? 3.359 -46.023 -9.658 1.00 46.56 92 ALA A N 1
ATOM 690 C CA . ALA A 1 92 ? 4.124 -46.730 -8.652 1.00 46.56 92 ALA A CA 1
ATOM 691 C C . ALA A 1 92 ? 4.590 -48.114 -9.134 1.00 46.56 92 ALA A C 1
ATOM 693 O O . ALA A 1 92 ? 3.782 -48.951 -9.532 1.00 46.56 92 ALA A O 1
ATOM 694 N N . VAL A 1 93 ? 5.889 -48.375 -8.985 1.00 45.38 93 VAL A N 1
ATOM 695 C CA . VAL A 1 93 ? 6.431 -49.726 -8.812 1.00 45.38 93 VAL A CA 1
ATOM 696 C C . VAL A 1 93 ? 7.129 -49.750 -7.454 1.00 45.38 93 VAL A C 1
ATOM 698 O O . VAL A 1 93 ? 7.965 -48.895 -7.160 1.00 45.38 93 VAL A O 1
ATOM 701 N N . GLU A 1 94 ? 6.704 -50.690 -6.614 1.00 39.62 94 GLU A N 1
ATOM 702 C CA . GLU A 1 94 ? 7.194 -50.946 -5.260 1.00 39.62 94 GLU A CA 1
ATOM 703 C C . GLU A 1 94 ? 8.702 -51.268 -5.198 1.00 39.62 94 GLU A C 1
ATOM 705 O O . GLU A 1 94 ? 9.215 -52.088 -5.953 1.00 39.62 94 GLU A O 1
ATOM 710 N N . GLU A 1 95 ? 9.341 -50.622 -4.216 1.00 35.88 95 GLU A N 1
ATOM 711 C CA . GLU A 1 95 ? 10.391 -51.094 -3.294 1.00 35.88 95 GLU A CA 1
ATOM 712 C C . GLU A 1 95 ? 11.783 -51.557 -3.796 1.00 35.88 95 GLU A C 1
ATOM 714 O O . GLU A 1 95 ? 11.954 -52.633 -4.356 1.00 35.88 95 GLU A O 1
ATOM 719 N N . ALA A 1 96 ? 12.828 -50.802 -3.412 1.00 40.38 96 ALA A N 1
ATOM 720 C CA . ALA A 1 96 ? 13.916 -51.284 -2.538 1.00 40.38 96 ALA A CA 1
ATOM 721 C C . ALA A 1 96 ? 14.806 -50.106 -2.059 1.00 40.38 96 ALA A C 1
ATOM 723 O O . ALA A 1 96 ? 15.113 -49.206 -2.846 1.00 40.38 96 ALA A O 1
ATOM 724 N N . PRO A 1 97 ? 15.250 -50.081 -0.787 1.00 54.44 97 PRO A N 1
ATOM 725 C CA . PRO A 1 97 ? 16.106 -49.026 -0.250 1.00 54.44 97 PRO A CA 1
ATOM 726 C C . PRO A 1 97 ? 17.564 -49.326 -0.600 1.00 54.44 97 PRO A C 1
ATOM 728 O O . PRO A 1 97 ? 17.960 -50.470 -0.427 1.00 54.44 97 PRO A O 1
ATOM 731 N N . THR A 1 98 ? 18.377 -48.349 -1.032 1.00 39.94 98 THR A N 1
ATOM 732 C CA . THR A 1 98 ? 19.829 -48.257 -0.729 1.00 39.94 98 THR A CA 1
ATOM 733 C C . THR A 1 98 ? 20.451 -46.982 -1.326 1.00 39.94 98 THR A C 1
ATOM 735 O O . THR A 1 98 ? 20.335 -46.714 -2.513 1.00 39.94 98 THR A O 1
ATOM 738 N N . ALA A 1 99 ? 21.146 -46.256 -0.445 1.00 46.12 99 ALA A N 1
ATOM 739 C CA . ALA A 1 99 ? 22.290 -45.359 -0.637 1.00 46.12 99 ALA A CA 1
ATOM 740 C C . ALA A 1 99 ? 22.236 -44.217 -1.672 1.00 46.12 99 ALA A C 1
ATOM 742 O O . ALA A 1 99 ? 22.286 -44.389 -2.883 1.00 46.12 99 ALA A O 1
ATOM 743 N N . ILE A 1 100 ? 22.329 -43.010 -1.115 1.00 53.62 100 ILE A N 1
ATOM 744 C CA . ILE A 1 100 ? 22.840 -41.796 -1.749 1.00 53.62 100 ILE A CA 1
ATOM 745 C C . ILE A 1 100 ? 24.248 -42.089 -2.293 1.00 53.62 100 ILE A C 1
ATOM 747 O O . ILE A 1 100 ? 25.180 -42.257 -1.505 1.00 53.62 100 ILE A O 1
ATOM 751 N N . GLU A 1 101 ? 24.425 -42.111 -3.613 1.00 44.84 101 GLU A N 1
ATOM 752 C CA . GLU A 1 101 ? 25.752 -42.001 -4.223 1.00 44.84 101 GLU A CA 1
ATOM 753 C C . GLU A 1 101 ? 26.002 -40.519 -4.569 1.00 44.84 101 GLU A C 1
ATOM 755 O O . GLU A 1 101 ? 25.305 -39.954 -5.417 1.00 44.84 101 GLU A O 1
ATOM 760 N N . PRO A 1 102 ? 26.936 -39.821 -3.895 1.00 49.38 102 PRO A N 1
ATOM 761 C CA . PRO A 1 102 ? 27.312 -38.475 -4.299 1.00 49.38 102 PRO A CA 1
ATOM 762 C C . PRO A 1 102 ? 28.069 -38.526 -5.636 1.00 49.38 102 PRO A C 1
ATOM 764 O O . PRO A 1 102 ? 29.031 -39.273 -5.790 1.00 49.38 102 PRO A O 1
ATOM 767 N N . ALA A 1 103 ? 27.620 -37.697 -6.583 1.00 47.75 103 ALA A N 1
ATOM 768 C CA . ALA A 1 103 ? 28.103 -37.567 -7.958 1.00 47.75 103 ALA A CA 1
ATOM 769 C C . ALA A 1 103 ? 29.634 -37.736 -8.131 1.00 47.75 103 ALA A C 1
ATOM 771 O O . ALA A 1 103 ? 30.406 -37.098 -7.403 1.00 47.75 103 ALA A O 1
ATOM 772 N N . PRO A 1 104 ? 30.110 -38.486 -9.149 1.00 47.50 104 PRO A N 1
ATOM 773 C CA . PRO A 1 104 ? 31.531 -38.698 -9.397 1.00 47.50 104 PRO A CA 1
ATOM 774 C C . PRO A 1 104 ? 32.125 -37.483 -10.124 1.00 47.50 104 PRO A C 1
ATOM 776 O O . PRO A 1 104 ? 32.555 -37.553 -11.271 1.00 47.50 104 PRO A O 1
ATOM 779 N N . ALA A 1 105 ? 32.163 -36.335 -9.450 1.00 51.03 105 ALA A N 1
ATOM 780 C CA . ALA A 1 105 ? 32.856 -35.141 -9.930 1.00 51.03 105 ALA A CA 1
ATOM 781 C C . ALA A 1 105 ? 34.349 -35.114 -9.530 1.00 51.03 105 ALA A C 1
ATOM 783 O O . ALA A 1 105 ? 35.051 -34.171 -9.877 1.00 51.03 105 ALA A O 1
ATOM 784 N N . ARG A 1 106 ? 34.866 -36.137 -8.827 1.00 51.41 106 ARG A N 1
ATOM 785 C CA . ARG A 1 106 ? 36.235 -36.152 -8.263 1.00 51.41 106 ARG A CA 1
ATOM 786 C C . ARG A 1 106 ? 37.206 -37.184 -8.857 1.00 51.41 106 ARG A C 1
ATOM 788 O O . ARG A 1 106 ? 38.213 -37.489 -8.230 1.00 51.41 106 ARG A O 1
ATOM 795 N N . LEU A 1 107 ? 36.965 -37.708 -10.064 1.00 44.47 107 LEU A N 1
ATOM 796 C CA . LEU A 1 107 ? 37.933 -38.608 -10.729 1.00 44.47 107 LEU A CA 1
ATOM 797 C C . LEU A 1 107 ? 38.865 -37.906 -11.742 1.00 44.47 107 LEU A C 1
ATOM 799 O O . LEU A 1 107 ? 39.731 -38.552 -12.325 1.00 44.47 107 LEU A O 1
ATOM 803 N N . ARG A 1 108 ? 38.726 -36.590 -11.968 1.00 51.41 108 ARG A N 1
ATOM 804 C CA . ARG A 1 108 ? 39.566 -35.851 -12.936 1.00 51.41 108 ARG A CA 1
ATOM 805 C C . ARG A 1 108 ? 40.835 -35.213 -12.358 1.00 51.41 108 ARG A C 1
ATOM 807 O O . ARG A 1 108 ? 41.627 -34.693 -13.131 1.00 51.41 108 ARG A O 1
ATOM 814 N N . GLU A 1 109 ? 41.071 -35.294 -11.049 1.00 54.28 109 GLU A N 1
ATOM 815 C CA . GLU A 1 109 ? 42.197 -34.594 -10.397 1.00 54.28 109 GLU A CA 1
ATOM 816 C C . GLU A 1 109 ? 43.333 -35.520 -9.910 1.00 54.28 109 GLU A C 1
ATOM 818 O O . GLU A 1 109 ? 44.327 -35.032 -9.381 1.00 54.28 109 GLU A O 1
ATOM 823 N N . LEU A 1 110 ? 43.237 -36.843 -10.114 1.00 51.09 110 LEU A N 1
ATOM 824 C CA . LEU A 1 110 ? 44.198 -37.828 -9.574 1.00 51.09 110 LEU A CA 1
ATOM 825 C C . LEU A 1 110 ? 45.144 -38.482 -10.598 1.00 51.09 110 LEU A C 1
ATOM 827 O O . LEU A 1 110 ? 45.999 -39.270 -10.206 1.00 51.09 110 LEU A O 1
ATOM 831 N N . HIS A 1 111 ? 45.069 -38.128 -11.884 1.00 42.78 111 HIS A N 1
ATOM 832 C CA . HIS A 1 111 ? 46.075 -38.540 -12.870 1.00 42.78 111 HIS A CA 1
ATOM 833 C C . HIS A 1 111 ? 46.855 -37.317 -13.344 1.00 42.78 111 HIS A C 1
ATOM 835 O O . HIS A 1 111 ? 46.392 -36.523 -14.159 1.00 42.78 111 HIS A O 1
ATOM 841 N N . GLY A 1 112 ? 48.017 -37.152 -12.715 1.00 36.62 112 GLY A N 1
ATOM 842 C CA . GLY A 1 112 ? 48.890 -36.001 -12.827 1.00 36.62 112 GLY A CA 1
ATOM 843 C C . GLY A 1 112 ? 49.514 -35.751 -14.203 1.00 36.62 112 GLY A C 1
ATOM 844 O O . GLY A 1 112 ? 49.569 -36.610 -15.073 1.00 36.62 112 GLY A O 1
ATOM 845 N N . GLN A 1 113 ? 49.964 -34.500 -14.295 1.00 37.44 113 GLN A N 1
ATOM 846 C CA . GLN A 1 113 ? 50.958 -33.815 -15.132 1.00 37.44 113 GLN A CA 1
ATOM 847 C C . GLN A 1 113 ? 51.694 -34.478 -16.341 1.00 37.44 113 GLN A C 1
ATOM 849 O O . GLN A 1 113 ? 51.897 -35.686 -16.394 1.00 37.44 113 GLN A O 1
ATOM 854 N N . PRO A 1 114 ? 52.181 -33.629 -17.289 1.00 42.34 114 PRO A N 1
ATOM 855 C CA . PRO A 1 114 ? 52.719 -33.949 -18.630 1.00 42.34 114 PRO A CA 1
ATOM 856 C C . PRO A 1 114 ? 54.276 -34.043 -18.626 1.00 42.34 114 PRO A C 1
ATOM 858 O O . PRO A 1 114 ? 54.842 -34.085 -17.535 1.00 42.34 114 PRO A O 1
ATOM 861 N N . PRO A 1 115 ? 55.044 -33.917 -19.745 1.00 46.09 115 PRO A N 1
ATOM 862 C CA . PRO A 1 115 ? 54.832 -34.191 -21.182 1.00 46.09 115 PRO A CA 1
ATOM 863 C C . PRO A 1 115 ? 55.883 -35.186 -21.763 1.00 46.09 115 PRO A C 1
ATOM 865 O O . PRO A 1 115 ? 56.938 -35.400 -21.169 1.00 46.09 115 PRO A O 1
ATOM 868 N N . LYS A 1 116 ? 55.684 -35.710 -22.986 1.00 33.44 116 LYS A N 1
ATOM 869 C CA . LYS A 1 116 ? 56.795 -36.003 -23.923 1.00 33.44 116 LYS A CA 1
ATOM 870 C C . LYS A 1 116 ? 56.310 -36.182 -25.366 1.00 33.44 116 LYS A C 1
ATOM 872 O O . LYS A 1 116 ? 55.301 -36.817 -25.637 1.00 33.44 116 LYS A O 1
ATOM 877 N N . SER A 1 117 ? 57.063 -35.548 -26.250 1.00 40.41 117 SER A N 1
ATOM 878 C CA . SER A 1 117 ? 56.905 -35.347 -27.687 1.00 40.41 117 SER A CA 1
ATOM 879 C C . SER A 1 117 ? 56.798 -36.635 -28.509 1.00 40.41 117 SER A C 1
ATOM 881 O O . SER A 1 117 ? 57.592 -37.540 -28.283 1.00 40.41 117 SER A O 1
ATOM 883 N N . GLN A 1 118 ? 55.958 -36.651 -29.552 1.00 37.47 118 GLN A N 1
ATOM 884 C CA . GLN A 1 118 ? 56.406 -36.762 -30.955 1.00 37.47 118 GLN A CA 1
ATOM 885 C C . GLN A 1 118 ? 55.237 -36.662 -31.964 1.00 37.47 118 GLN A C 1
ATOM 887 O O . GLN A 1 118 ? 54.081 -36.806 -31.572 1.00 37.47 118 GLN A O 1
ATOM 892 N N . PRO A 1 119 ? 55.538 -36.316 -33.234 1.00 41.25 119 PRO A N 1
ATOM 893 C CA . PRO A 1 119 ? 54.607 -35.711 -34.174 1.00 41.25 119 PRO A CA 1
ATOM 894 C C . PRO A 1 119 ? 53.981 -36.723 -35.134 1.00 41.25 119 PRO A C 1
ATOM 896 O O . PRO A 1 119 ? 54.592 -37.730 -35.485 1.00 41.25 119 PRO A O 1
ATOM 899 N N . GLY A 1 120 ? 52.832 -36.339 -35.681 1.00 33.38 120 GLY A N 1
ATOM 900 C CA . GLY A 1 120 ? 52.398 -36.807 -36.988 1.00 33.38 120 GLY A CA 1
ATOM 901 C C . GLY A 1 120 ? 51.056 -37.525 -37.006 1.00 33.38 120 GLY A C 1
ATOM 902 O O . GLY A 1 120 ? 50.796 -38.422 -36.214 1.00 33.38 120 GLY A O 1
ATOM 903 N N . ILE A 1 121 ? 50.320 -37.170 -38.060 1.00 35.72 121 ILE A N 1
ATOM 904 C CA . ILE A 1 121 ? 49.267 -37.933 -38.730 1.00 35.72 121 ILE A CA 1
ATOM 905 C C . ILE A 1 121 ? 47.836 -37.627 -38.242 1.00 35.72 121 ILE A C 1
ATOM 907 O O . ILE A 1 121 ? 47.351 -38.118 -37.232 1.00 35.72 121 ILE A O 1
ATOM 911 N N . GLU A 1 122 ? 47.203 -36.785 -39.067 1.00 36.38 122 GLU A N 1
ATOM 912 C CA . GLU A 1 122 ? 45.790 -36.792 -39.472 1.00 36.38 122 GLU A CA 1
ATOM 913 C C . GLU A 1 122 ? 44.718 -36.400 -38.441 1.00 36.38 122 GLU A C 1
ATOM 915 O O . GLU A 1 122 ? 44.268 -37.165 -37.596 1.00 36.38 122 GLU A O 1
ATOM 920 N N . SER A 1 123 ? 44.231 -35.165 -38.613 1.00 42.09 123 SER A N 1
ATOM 921 C CA . SER A 1 123 ? 42.935 -34.712 -38.103 1.00 42.09 123 SER A CA 1
ATOM 922 C C . SER A 1 123 ? 41.796 -35.550 -38.696 1.00 42.09 123 SER A C 1
ATOM 924 O O . SER A 1 123 ? 41.665 -35.577 -39.922 1.00 42.09 123 SER A O 1
ATOM 926 N N . PRO A 1 124 ? 40.906 -36.146 -37.885 1.00 41.47 124 PRO A N 1
ATOM 927 C CA . PRO A 1 124 ? 39.603 -36.555 -38.372 1.00 41.47 124 PRO A CA 1
ATOM 928 C C . PRO A 1 124 ? 38.661 -35.340 -38.407 1.00 41.47 124 PRO A C 1
ATOM 930 O O . PRO A 1 124 ? 38.679 -34.475 -37.531 1.00 41.47 124 PRO A O 1
ATOM 933 N N . ALA A 1 125 ? 37.878 -35.281 -39.481 1.00 48.12 125 ALA A N 1
ATOM 934 C CA . ALA A 1 125 ? 36.963 -34.213 -39.868 1.00 48.12 125 ALA A CA 1
ATOM 935 C C . ALA A 1 125 ? 35.988 -33.748 -38.758 1.00 48.12 125 ALA A C 1
ATOM 937 O O . ALA A 1 125 ? 35.581 -34.549 -37.914 1.00 48.12 125 ALA A O 1
ATOM 938 N N . PRO A 1 126 ? 35.550 -32.471 -38.780 1.00 44.62 126 PRO A N 1
ATOM 939 C CA . PRO A 1 126 ? 34.545 -31.972 -37.852 1.00 44.62 126 PRO A CA 1
ATOM 940 C C . PRO A 1 126 ? 33.175 -32.603 -38.127 1.00 44.62 126 PRO A C 1
ATOM 942 O O . PRO A 1 126 ? 32.718 -32.694 -39.268 1.00 44.62 126 PRO A O 1
ATOM 945 N N . ALA A 1 127 ? 32.530 -33.023 -37.040 1.00 43.34 127 ALA A N 1
ATOM 946 C CA . ALA A 1 127 ? 31.178 -33.547 -37.015 1.00 43.34 127 ALA A CA 1
ATOM 947 C C . ALA A 1 127 ? 30.162 -32.557 -37.613 1.00 43.34 127 ALA A C 1
ATOM 949 O O . ALA A 1 127 ? 30.265 -31.339 -37.460 1.00 43.34 127 ALA A O 1
ATOM 950 N N . SER A 1 128 ? 29.178 -33.141 -38.287 1.00 48.22 128 SER A N 1
ATOM 951 C CA . SER A 1 128 ? 28.087 -32.536 -39.041 1.00 48.22 128 SER A CA 1
ATOM 952 C C . SER A 1 128 ? 27.435 -31.320 -38.376 1.00 48.22 128 SER A C 1
ATOM 954 O O . SER A 1 128 ? 26.998 -31.357 -37.227 1.00 48.22 128 SER A O 1
ATOM 956 N N . SER A 1 129 ? 27.317 -30.255 -39.165 1.00 50.66 129 SER A N 1
ATOM 957 C CA . SER A 1 129 ? 26.648 -28.997 -38.849 1.00 50.66 129 SER A CA 1
ATOM 958 C C . SER A 1 129 ? 25.162 -29.208 -38.528 1.00 50.66 129 SER A C 1
ATOM 960 O O . SER A 1 129 ? 24.391 -29.632 -39.387 1.00 50.66 129 SER A O 1
ATOM 962 N N . GLN A 1 130 ? 24.734 -28.870 -37.309 1.00 51.22 130 GLN A N 1
ATOM 963 C CA . GLN A 1 130 ? 23.319 -28.612 -37.028 1.00 51.22 130 GLN A CA 1
ATOM 964 C C . GLN A 1 130 ? 22.927 -27.257 -37.648 1.00 51.22 130 GLN A C 1
ATOM 966 O O . GLN A 1 130 ? 23.678 -26.290 -37.492 1.00 51.22 130 GLN A O 1
ATOM 971 N N . PRO A 1 131 ? 21.783 -27.140 -38.346 1.00 47.22 131 PRO A N 1
ATOM 972 C CA . PRO A 1 131 ? 21.342 -25.861 -38.886 1.00 47.22 131 PRO A CA 1
ATOM 973 C C . PRO A 1 131 ? 20.900 -24.937 -37.745 1.00 47.22 131 PRO A C 1
ATOM 975 O O . PRO A 1 131 ? 19.997 -25.262 -36.974 1.00 47.22 131 PRO A O 1
ATOM 978 N N . ALA A 1 132 ? 21.550 -23.777 -37.638 1.00 53.56 132 ALA A N 1
ATOM 979 C CA . ALA A 1 132 ? 21.161 -22.718 -36.719 1.00 53.56 132 ALA A CA 1
ATOM 980 C C . ALA A 1 132 ? 19.746 -22.227 -37.068 1.00 53.56 132 ALA A C 1
ATOM 982 O O . ALA A 1 132 ? 19.507 -21.713 -38.161 1.00 53.56 132 ALA A O 1
ATOM 983 N N . ILE A 1 133 ? 18.805 -22.393 -36.138 1.00 56.19 133 ILE A N 1
ATOM 984 C CA . ILE A 1 133 ? 17.459 -21.828 -36.253 1.00 56.19 133 ILE A CA 1
ATOM 985 C C . ILE A 1 133 ? 17.603 -20.307 -36.155 1.00 56.19 133 ILE A C 1
ATOM 987 O O . ILE A 1 133 ? 18.018 -19.779 -35.123 1.00 56.19 133 ILE A O 1
ATOM 991 N N . ALA A 1 134 ? 17.309 -19.609 -37.251 1.00 56.12 134 ALA A N 1
ATOM 992 C CA . ALA A 1 134 ? 17.356 -18.155 -37.298 1.00 56.12 134 ALA A CA 1
ATOM 993 C C . ALA A 1 134 ? 16.316 -17.552 -36.329 1.00 56.12 134 ALA A C 1
ATOM 995 O O . ALA A 1 134 ? 15.177 -18.028 -36.290 1.00 56.12 134 ALA A O 1
ATOM 996 N N . PRO A 1 135 ? 16.666 -16.511 -35.552 1.00 62.59 135 PRO A N 1
ATOM 997 C CA . PRO A 1 135 ? 15.695 -15.816 -34.717 1.00 62.59 135 PRO A CA 1
ATOM 998 C C . PRO A 1 135 ? 14.659 -15.077 -35.586 1.00 62.59 135 PRO A C 1
ATOM 1000 O O . PRO A 1 135 ? 14.995 -14.617 -36.682 1.00 62.59 135 PRO A O 1
ATOM 1003 N N . PRO A 1 136 ? 13.403 -14.939 -35.121 1.00 62.75 136 PRO A N 1
ATOM 1004 C CA . PRO A 1 136 ? 12.362 -14.237 -35.865 1.00 62.75 136 PRO A CA 1
ATOM 1005 C C . PRO A 1 136 ? 12.680 -12.736 -36.007 1.00 62.75 136 PRO A C 1
ATOM 1007 O O . PRO A 1 136 ? 13.327 -12.157 -35.128 1.00 62.75 136 PRO A O 1
ATOM 1010 N N . PRO A 1 137 ? 12.230 -12.083 -37.095 1.00 68.62 137 PRO A N 1
ATOM 1011 C CA . PRO A 1 137 ? 12.542 -10.682 -37.352 1.00 68.62 137 PRO A CA 1
ATOM 1012 C C . PRO A 1 137 ? 11.867 -9.749 -36.337 1.00 68.62 137 PRO A C 1
ATOM 1014 O O . PRO A 1 137 ? 10.689 -9.893 -36.012 1.00 68.62 137 PRO A O 1
ATOM 1017 N N . LEU A 1 138 ? 12.624 -8.754 -35.870 1.00 57.94 138 LEU A N 1
ATOM 1018 C CA . LEU A 1 138 ? 12.137 -7.674 -35.013 1.00 57.94 138 LEU A CA 1
ATOM 1019 C C . LEU A 1 138 ? 11.290 -6.695 -35.840 1.00 57.94 138 LEU A C 1
ATOM 1021 O O . LEU A 1 138 ? 11.792 -6.059 -36.767 1.00 57.94 138 LEU A O 1
ATOM 1025 N N . VAL A 1 139 ? 10.011 -6.552 -35.492 1.00 64.12 139 VAL A N 1
ATOM 1026 C CA . VAL A 1 139 ? 9.123 -5.529 -36.063 1.00 64.12 139 VAL A CA 1
ATOM 1027 C C . VAL A 1 139 ? 9.426 -4.185 -35.396 1.00 64.12 139 VAL A C 1
ATOM 1029 O O . VAL A 1 139 ? 9.368 -4.067 -34.173 1.00 64.12 139 VAL A O 1
ATOM 1032 N N . VAL A 1 140 ? 9.758 -3.167 -36.194 1.00 57.16 140 VAL A N 1
ATOM 1033 C CA . VAL A 1 140 ? 10.041 -1.804 -35.717 1.00 57.16 140 VAL A CA 1
ATOM 1034 C C . VAL A 1 140 ? 8.716 -1.049 -35.515 1.00 57.16 140 VAL A C 1
ATOM 1036 O O . VAL A 1 140 ? 7.953 -0.916 -36.475 1.00 57.16 140 VAL A O 1
ATOM 1039 N N . PRO A 1 141 ? 8.410 -0.522 -34.315 1.00 50.53 141 PRO A N 1
ATOM 1040 C CA . PRO A 1 141 ? 7.172 0.207 -34.060 1.00 50.53 141 PRO A CA 1
ATOM 1041 C C . PRO A 1 141 ? 7.316 1.661 -34.524 1.00 50.53 141 PRO A C 1
ATOM 1043 O O . PRO A 1 141 ? 7.596 2.564 -33.741 1.00 50.53 141 PRO A O 1
ATOM 1046 N N . SER A 1 142 ? 7.176 1.912 -35.823 1.00 56.53 142 SER A N 1
ATOM 1047 C CA . SER A 1 142 ? 7.102 3.279 -36.361 1.00 56.53 142 SER A CA 1
ATOM 1048 C C . SER A 1 142 ? 6.241 3.335 -37.619 1.00 56.53 142 SER A C 1
ATOM 1050 O O . SER A 1 142 ? 6.721 3.657 -38.700 1.00 56.53 142 SER A O 1
ATOM 1052 N N . THR A 1 143 ? 4.951 3.021 -37.482 1.00 54.31 143 THR A N 1
ATOM 1053 C CA . THR A 1 143 ? 3.941 3.272 -38.531 1.00 54.31 143 THR A CA 1
ATOM 1054 C C . THR A 1 143 ? 2.584 3.752 -38.002 1.00 54.31 143 THR A C 1
ATOM 1056 O O . THR A 1 143 ? 1.619 3.789 -38.761 1.00 54.31 143 THR A O 1
ATOM 1059 N N . VAL A 1 144 ? 2.476 4.197 -36.744 1.00 52.09 144 VAL A N 1
ATOM 1060 C CA . VAL A 1 144 ? 1.234 4.833 -36.270 1.00 52.09 144 VAL A CA 1
ATOM 1061 C C . VAL A 1 144 ? 1.270 6.321 -36.621 1.00 52.09 144 VAL A C 1
ATOM 1063 O O . VAL A 1 144 ? 1.904 7.118 -35.932 1.00 52.09 144 VAL A O 1
ATOM 1066 N N . LYS A 1 145 ? 0.614 6.690 -37.726 1.00 48.41 145 LYS A N 1
ATOM 1067 C CA . LYS A 1 145 ? 0.249 8.082 -38.016 1.00 48.41 145 LYS A CA 1
ATOM 1068 C C . LYS A 1 145 ? -0.962 8.445 -37.155 1.00 48.41 145 LYS A C 1
ATOM 1070 O O . LYS A 1 145 ? -1.994 7.794 -37.274 1.00 48.41 145 LYS A O 1
ATOM 1075 N N . TYR A 1 146 ? -0.841 9.480 -36.332 1.00 46.97 146 TYR A N 1
ATOM 1076 C CA . TYR A 1 146 ? -2.001 10.200 -35.814 1.00 46.97 146 TYR A CA 1
ATOM 1077 C C . TYR A 1 146 ? -2.322 11.312 -36.818 1.00 46.97 146 TYR A C 1
ATOM 1079 O O . TYR A 1 146 ? -1.463 12.152 -37.092 1.00 46.97 146 TYR A O 1
ATOM 1087 N N . GLU A 1 147 ? -3.506 11.260 -37.428 1.00 47.94 147 GLU A N 1
ATOM 1088 C CA . GLU A 1 147 ? -4.061 12.413 -38.146 1.00 47.94 147 GLU A CA 1
ATOM 1089 C C . GLU A 1 147 ? -4.474 13.493 -37.126 1.00 47.94 147 GLU A C 1
ATOM 1091 O O . GLU A 1 147 ? -4.911 13.129 -36.029 1.00 47.94 147 GLU A O 1
ATOM 1096 N N . PRO A 1 148 ? -4.286 14.786 -37.448 1.00 61.38 148 PRO A N 1
ATOM 1097 C CA . PRO A 1 148 ? -4.679 15.905 -36.594 1.00 61.38 148 PRO A CA 1
ATOM 1098 C C . PRO A 1 148 ? -6.194 16.139 -36.548 1.00 61.38 148 PRO A C 1
ATOM 1100 O O . PRO A 1 148 ? -6.876 15.874 -37.564 1.00 61.38 148 PRO A O 1
#